Protein AF-A0A9Q3F410-F1 (afdb_monomer)

Solvent-accessible surface area (backbone atoms only — not comparable to full-atom values): 6790 Å² total; per-residue (Å²): 117,68,69,63,51,50,65,57,50,32,61,38,66,38,88,92,74,70,46,21,56,29,38,74,77,70,71,48,64,86,83,50,83,81,67,68,68,59,89,82,59,93,75,74,61,66,69,62,52,53,52,45,55,51,50,50,54,52,51,56,50,52,52,49,54,51,52,51,52,53,52,50,52,49,56,54,46,57,71,74,55,69,82,77,88,82,57,97,89,65,90,77,90,75,82,64,90,81,51,90,71,75,72,67,136

Secondary structure (DSSP, 8-state):
-HHHHHHHHTTSPPTTTSS-HHHHHHS--PPPGGGS--TT-S---HHHHHHHHHHHHHHHHHHHHHHHHHHHHHHHHHHH-PPP---TT---PPPGGG-TT----

pLDDT: mean 85.5, std 9.45, range [50.53, 96.38]

Mean predicted aligned error: 9.84 Å

Nearest PDB structures (foldseek):
  7q5b-assembly1_C  TM=3.472E-01  e=1.996E-01  Saccharomyces cerevisiae S288C

Radius of gyration: 23.87 Å; Cα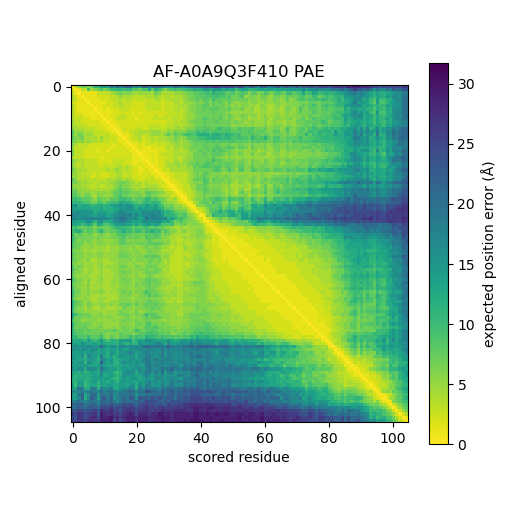 contacts (8 Å, |Δi|>4): 35; chains: 1; bounding box: 70×28×52 Å

Sequence (105 aa):
MIPAFQLAYNPSQHSTTGKSPSLVEKGWNPLFPVDHLKKSLLTIHPTAKDFHDMLKRVFDTAAKCIAEAKKYNKQRYDKTNIEPDFKEGDQVLVSTINFNNLKGP

Structure (mmCIF, N/CA/C/O backbone):
data_AF-A0A9Q3F410-F1
#
_entry.id   AF-A0A9Q3F410-F1
#
loop_
_atom_site.group_PDB
_atom_site.id
_atom_site.type_symbol
_atom_site.label_atom_id
_atom_site.label_alt_id
_atom_site.label_comp_id
_atom_site.label_asym_id
_atom_site.label_entity_id
_atom_site.label_seq_id
_atom_site.pdbx_PDB_ins_code
_atom_site.Cartn_x
_atom_site.Cartn_y
_atom_site.Cartn_z
_atom_site.occupancy
_atom_site.B_iso_or_equiv
_atom_site.auth_seq_id
_atom_site.auth_comp_id
_atom_site.auth_asym_id
_atom_site.auth_atom_id
_atom_site.pdbx_PDB_model_num
ATOM 1 N N . MET A 1 1 ? -2.894 17.507 -5.703 1.00 62.06 1 MET A N 1
ATOM 2 C CA . MET A 1 1 ? -2.919 16.181 -5.040 1.00 62.06 1 MET A CA 1
ATOM 3 C C . MET A 1 1 ? -3.929 15.210 -5.655 1.00 62.06 1 MET A C 1
ATOM 5 O O . MET A 1 1 ? -3.592 14.046 -5.791 1.00 62.06 1 MET A O 1
ATOM 9 N N . ILE A 1 2 ? -5.115 15.652 -6.090 1.00 88.69 2 ILE A N 1
ATOM 10 C CA . ILE A 1 2 ? -6.171 14.773 -6.644 1.00 88.69 2 ILE A CA 1
ATOM 11 C C . ILE A 1 2 ? -5.727 13.906 -7.852 1.00 88.69 2 ILE A C 1
ATOM 13 O O . ILE A 1 2 ? -6.003 12.706 -7.833 1.00 88.69 2 ILE A O 1
ATOM 17 N N . PRO A 1 3 ? -4.987 14.422 -8.859 1.00 89.00 3 PRO A N 1
ATOM 18 C CA . PRO A 1 3 ? -4.667 13.630 -10.055 1.00 89.00 3 PRO A CA 1
ATOM 19 C C . PRO A 1 3 ? -3.768 12.416 -9.785 1.00 89.00 3 PRO A C 1
ATOM 21 O O . PRO A 1 3 ? -3.962 11.352 -10.366 1.00 89.00 3 PRO A O 1
ATOM 24 N N . ALA A 1 4 ? -2.800 12.554 -8.873 1.00 86.19 4 ALA A N 1
ATOM 25 C CA . ALA A 1 4 ? -1.890 11.467 -8.516 1.00 86.19 4 ALA A CA 1
ATOM 26 C C . ALA A 1 4 ? -2.628 10.320 -7.808 1.00 86.19 4 ALA A C 1
ATOM 28 O O . ALA A 1 4 ? -2.381 9.151 -8.097 1.00 86.19 4 ALA A O 1
ATOM 29 N N . PHE A 1 5 ? -3.582 10.649 -6.930 1.00 87.81 5 PHE A N 1
ATOM 30 C CA . PHE A 1 5 ? -4.424 9.644 -6.282 1.00 87.81 5 PHE A CA 1
ATOM 31 C C . PHE A 1 5 ? -5.344 8.943 -7.271 1.00 87.81 5 PHE A C 1
ATOM 33 O O . PHE A 1 5 ? -5.466 7.725 -7.210 1.00 87.81 5 PHE A O 1
ATOM 40 N N . GLN A 1 6 ? -5.940 9.676 -8.212 1.00 89.19 6 GLN A N 1
ATOM 41 C CA . GLN A 1 6 ? -6.756 9.072 -9.264 1.00 89.19 6 GLN A CA 1
ATOM 42 C C . GLN A 1 6 ? -5.934 8.091 -10.115 1.00 89.19 6 GLN A C 1
ATOM 44 O O . GLN A 1 6 ? -6.382 6.975 -10.380 1.00 89.19 6 GLN A O 1
ATOM 49 N N . LEU A 1 7 ? -4.709 8.476 -10.492 1.00 89.06 7 LEU A N 1
ATOM 50 C CA . LEU A 1 7 ? -3.799 7.619 -11.252 1.00 89.06 7 LEU A CA 1
ATOM 51 C C . LEU A 1 7 ? -3.409 6.351 -10.480 1.00 89.06 7 LEU A C 1
ATOM 53 O O . LEU A 1 7 ? -3.306 5.293 -11.089 1.00 89.06 7 LEU A O 1
ATOM 57 N N . ALA A 1 8 ? -3.212 6.442 -9.163 1.00 87.94 8 ALA A N 1
ATOM 58 C CA . ALA A 1 8 ? -2.887 5.289 -8.323 1.00 87.94 8 ALA A CA 1
AT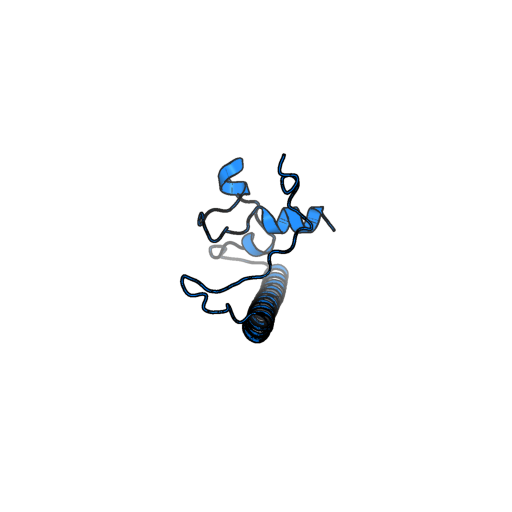OM 59 C C . ALA A 1 8 ? -4.106 4.395 -8.028 1.00 87.94 8 ALA A C 1
ATOM 61 O O . ALA A 1 8 ? -3.977 3.174 -7.975 1.00 87.94 8 ALA A O 1
ATOM 62 N N . TYR A 1 9 ? -5.288 4.990 -7.849 1.00 90.31 9 TYR A N 1
ATOM 63 C CA . TYR A 1 9 ? -6.512 4.278 -7.481 1.00 90.31 9 TYR A CA 1
ATOM 64 C C . TYR A 1 9 ? -7.085 3.462 -8.643 1.00 90.31 9 TYR A C 1
ATOM 66 O O . TYR A 1 9 ? -7.417 2.291 -8.470 1.00 90.31 9 TYR A O 1
ATOM 74 N N . ASN A 1 10 ? -7.146 4.044 -9.841 1.00 91.19 10 ASN A N 1
ATOM 75 C CA . ASN A 1 10 ? -7.757 3.414 -11.014 1.00 91.19 10 ASN A CA 1
ATOM 76 C C . ASN A 1 10 ? -7.210 2.012 -11.362 1.00 91.19 10 ASN A C 1
ATOM 78 O O . ASN A 1 10 ? -8.027 1.126 -11.607 1.00 91.19 10 ASN A O 1
ATOM 82 N N . PRO A 1 11 ? -5.884 1.771 -11.371 1.00 90.94 11 PRO A N 1
ATOM 83 C CA . PRO A 1 11 ? -5.318 0.449 -11.637 1.00 90.94 11 PRO A CA 1
ATOM 84 C C . PRO A 1 11 ? -5.229 -0.449 -10.397 1.00 90.94 11 PRO A C 1
ATOM 86 O O . PRO A 1 11 ? -4.887 -1.623 -10.528 1.00 90.94 11 PRO A O 1
ATOM 89 N N . SER A 1 12 ? -5.519 0.061 -9.196 1.00 90.31 12 SER A N 1
ATOM 90 C CA . SER A 1 12 ? -5.453 -0.738 -7.971 1.00 90.31 12 SER A CA 1
ATOM 91 C C . SER A 1 12 ? -6.608 -1.740 -7.901 1.00 90.31 12 SER A C 1
ATOM 93 O O . SER A 1 12 ? -7.742 -1.429 -8.263 1.00 90.31 12 SER A O 1
ATOM 95 N N . GLN A 1 13 ? -6.326 -2.965 -7.456 1.00 91.31 13 GLN A N 1
ATOM 96 C CA . GLN A 1 13 ? -7.359 -3.986 -7.295 1.00 91.31 13 GLN A CA 1
ATOM 97 C C . GLN A 1 13 ? -8.206 -3.695 -6.057 1.00 91.31 13 GLN A C 1
ATOM 99 O O . GLN A 1 13 ? -7.679 -3.509 -4.958 1.00 91.31 13 GLN A O 1
ATOM 104 N N . HIS A 1 14 ? -9.525 -3.698 -6.232 1.00 90.88 14 HIS A N 1
ATOM 105 C CA . HIS A 1 14 ? -10.453 -3.524 -5.125 1.00 90.88 14 HIS A CA 1
ATOM 106 C C . HIS A 1 14 ? -10.715 -4.864 -4.419 1.00 90.88 14 HIS A C 1
ATOM 108 O O . HIS A 1 14 ? -10.936 -5.884 -5.073 1.00 90.88 14 HIS A O 1
ATOM 114 N N . SER A 1 15 ? -10.726 -4.871 -3.082 1.00 88.69 15 SER A N 1
ATOM 115 C CA . SER A 1 15 ? -10.812 -6.097 -2.268 1.00 88.69 15 SER A CA 1
ATOM 116 C C . SER A 1 15 ? -12.094 -6.900 -2.494 1.00 88.69 15 SER A C 1
ATOM 118 O O . SER A 1 15 ? -12.048 -8.123 -2.519 1.00 88.69 15 SER A O 1
ATOM 120 N N . THR A 1 16 ? -13.232 -6.228 -2.680 1.00 88.75 16 THR A N 1
ATOM 121 C CA . THR A 1 16 ? -14.536 -6.890 -2.858 1.00 88.75 16 THR A CA 1
ATOM 122 C C . THR A 1 16 ? -14.717 -7.504 -4.245 1.00 88.75 16 THR A C 1
ATOM 124 O O . THR A 1 16 ? -15.324 -8.559 -4.378 1.00 88.75 16 THR A O 1
ATOM 127 N N . THR A 1 17 ? -14.231 -6.839 -5.294 1.00 89.00 17 THR A N 1
ATOM 128 C CA . THR A 1 17 ? -14.506 -7.227 -6.689 1.00 89.00 17 THR A CA 1
ATOM 129 C C . THR A 1 17 ? -13.345 -7.981 -7.330 1.00 89.00 17 THR A C 1
ATOM 131 O O . THR A 1 17 ? -13.523 -8.587 -8.385 1.00 89.00 17 THR A O 1
ATOM 134 N N . GLY A 1 18 ? -12.141 -7.899 -6.752 1.00 91.50 18 GLY A N 1
ATOM 135 C CA . GLY A 1 18 ? -10.907 -8.459 -7.309 1.00 91.50 18 GLY A CA 1
ATOM 136 C C . GLY A 1 18 ? -10.456 -7.810 -8.624 1.00 91.50 18 GLY A C 1
ATOM 137 O O . GLY A 1 18 ? -9.463 -8.234 -9.212 1.00 91.50 18 GLY A O 1
ATOM 138 N N . LYS A 1 19 ? -11.169 -6.784 -9.104 1.00 92.56 19 LYS A N 1
ATOM 139 C CA . LYS A 1 19 ? -10.895 -6.072 -10.357 1.00 92.56 19 LYS A CA 1
ATOM 140 C C . LYS A 1 19 ? -10.542 -4.618 -10.062 1.00 92.56 19 LYS A C 1
ATOM 142 O O . LYS A 1 19 ? -11.001 -4.049 -9.072 1.00 92.56 19 LYS A O 1
ATOM 147 N N . SER A 1 20 ? -9.717 -4.024 -10.917 1.00 93.81 20 SER A N 1
ATOM 148 C CA . SER A 1 20 ? -9.398 -2.600 -10.842 1.00 93.81 20 SER A CA 1
ATOM 149 C C . SER A 1 20 ? -10.497 -1.758 -11.501 1.00 93.81 20 SER A C 1
ATOM 151 O O . SER A 1 20 ? -11.058 -2.191 -12.514 1.00 93.81 20 SER A O 1
ATOM 153 N N . PRO A 1 21 ? -10.809 -0.559 -10.977 1.00 94.25 21 PRO A N 1
ATOM 154 C CA . PRO A 1 21 ? -11.789 0.339 -11.587 1.00 94.25 21 PRO A CA 1
ATOM 155 C C . PRO A 1 21 ? -11.552 0.590 -13.083 1.00 94.25 21 PRO A C 1
ATOM 157 O O . PRO A 1 21 ? -12.479 0.440 -13.875 1.00 94.25 21 PRO A O 1
ATOM 160 N N . SER A 1 22 ? -10.310 0.852 -13.516 1.00 92.62 22 SER A N 1
ATOM 161 C CA . SER A 1 22 ? -10.022 1.077 -14.943 1.00 92.62 22 SER A CA 1
ATOM 162 C C . SER A 1 22 ? -10.277 -0.148 -15.817 1.00 92.62 22 SER A C 1
ATOM 164 O O . SER A 1 22 ? -10.692 0.000 -16.964 1.00 92.62 22 SER A O 1
ATOM 166 N N . LEU A 1 23 ? -10.093 -1.355 -15.280 1.00 94.25 23 LEU A N 1
ATOM 167 C CA . LEU A 1 23 ? -10.401 -2.583 -16.006 1.00 94.25 23 LEU A CA 1
ATOM 168 C C . LEU A 1 23 ? -11.913 -2.761 -16.185 1.00 94.25 23 LEU A C 1
ATOM 170 O O . LEU A 1 23 ? -12.346 -3.210 -17.239 1.00 94.25 23 LEU A O 1
ATOM 174 N N . VAL A 1 24 ? -12.714 -2.407 -15.177 1.00 93.31 24 VAL A N 1
ATOM 175 C CA . VAL A 1 24 ? -14.181 -2.516 -15.241 1.00 93.31 24 VAL A CA 1
ATOM 176 C C . VAL A 1 24 ? -14.782 -1.436 -16.142 1.00 93.31 24 VAL A C 1
ATOM 178 O O . VAL A 1 24 ? -15.677 -1.734 -16.924 1.00 93.31 24 VAL A O 1
ATOM 181 N N . GLU A 1 25 ? -14.279 -0.204 -16.065 1.00 93.19 25 GLU A N 1
ATOM 182 C CA . GLU A 1 25 ? -14.802 0.924 -16.844 1.00 93.19 25 GLU A CA 1
ATOM 183 C C . GLU A 1 25 ? -14.325 0.924 -18.298 1.00 93.19 25 GLU A C 1
ATOM 185 O O . GLU A 1 25 ? -15.100 1.197 -19.210 1.00 93.19 25 GLU A O 1
ATOM 190 N N . LYS A 1 26 ? -13.030 0.670 -18.519 1.00 92.69 26 LYS A N 1
ATOM 191 C CA . LYS A 1 26 ? -12.375 0.865 -19.823 1.00 92.69 26 LYS A CA 1
ATOM 192 C C . LYS A 1 26 ? -11.926 -0.439 -20.470 1.00 92.69 26 LYS A C 1
ATOM 194 O O . LYS A 1 26 ? -11.547 -0.426 -21.636 1.00 92.69 26 LYS A O 1
ATOM 199 N N . GLY A 1 27 ? -11.918 -1.548 -19.732 1.00 94.00 27 GLY A N 1
ATOM 200 C CA . GLY A 1 27 ? -11.407 -2.831 -20.215 1.00 94.00 27 GLY A CA 1
ATOM 201 C C . GLY A 1 27 ? -9.880 -2.953 -20.210 1.00 94.00 27 GLY A C 1
ATOM 202 O O . GLY A 1 27 ? -9.362 -3.982 -20.637 1.00 94.00 27 GLY A O 1
ATOM 203 N N . TRP A 1 28 ? -9.137 -1.948 -19.729 1.00 91.19 28 TRP A N 1
ATOM 204 C CA . TRP A 1 28 ? -7.670 -1.977 -19.692 1.00 91.19 28 TRP A CA 1
ATOM 205 C C . TRP A 1 28 ? -7.092 -1.170 -18.521 1.00 91.19 28 TRP A C 1
ATOM 207 O O . TRP A 1 28 ? -7.716 -0.235 -18.018 1.00 91.19 28 TRP A O 1
ATOM 217 N N . ASN A 1 29 ? -5.875 -1.529 -18.099 1.00 90.69 29 ASN A N 1
ATOM 218 C CA . ASN A 1 29 ? -5.125 -0.814 -17.065 1.00 90.69 29 ASN A CA 1
ATOM 219 C C . ASN A 1 29 ? -3.947 -0.041 -17.676 1.00 90.69 29 ASN A C 1
ATOM 221 O O . ASN A 1 29 ? -3.262 -0.586 -18.546 1.00 90.69 29 ASN A O 1
ATOM 225 N N . PRO A 1 30 ? -3.674 1.195 -17.219 1.00 86.81 30 PRO A N 1
ATOM 226 C CA . PRO A 1 30 ? -2.495 1.938 -17.643 1.00 86.81 30 PRO A CA 1
ATOM 227 C C . PRO A 1 30 ? -1.203 1.232 -17.224 1.00 86.81 30 PRO A C 1
ATOM 229 O O . PRO A 1 30 ? -1.128 0.655 -16.142 1.00 86.81 30 PRO A O 1
ATOM 232 N N . LEU A 1 31 ? -0.190 1.304 -18.089 1.00 83.94 31 LEU A N 1
ATOM 233 C CA . LEU A 1 31 ? 1.143 0.766 -17.823 1.00 83.94 31 LEU A CA 1
ATOM 234 C C . LEU A 1 31 ? 1.972 1.780 -17.035 1.00 83.94 31 LEU A C 1
ATOM 236 O O . LEU A 1 31 ? 2.092 2.938 -17.443 1.00 83.94 31 LEU A O 1
ATOM 240 N N . PHE A 1 32 ? 2.597 1.341 -15.943 1.00 83.75 32 PHE A N 1
ATOM 241 C CA . PHE A 1 32 ? 3.535 2.166 -15.188 1.00 83.75 32 PHE A CA 1
ATOM 242 C C . PHE A 1 32 ? 4.979 1.965 -15.656 1.00 83.75 32 PHE A C 1
ATOM 244 O O . PHE A 1 32 ? 5.303 0.949 -16.271 1.00 83.75 32 PHE A O 1
ATOM 251 N N . PRO A 1 33 ? 5.902 2.896 -15.347 1.00 79.94 33 PRO A N 1
ATOM 252 C CA . PRO A 1 33 ? 7.328 2.736 -15.651 1.00 79.94 33 PRO A CA 1
ATOM 253 C C . PRO A 1 33 ? 7.922 1.403 -15.170 1.00 79.94 33 PRO A C 1
ATOM 255 O O . PRO A 1 33 ? 8.760 0.819 -15.850 1.00 79.94 33 PRO A O 1
ATOM 258 N N . VAL A 1 34 ? 7.442 0.881 -14.038 1.00 78.06 34 VAL A N 1
ATOM 259 C CA . VAL A 1 34 ? 7.860 -0.425 -13.502 1.00 78.06 34 VAL A CA 1
ATOM 260 C C . VAL A 1 34 ? 7.412 -1.612 -14.360 1.00 78.06 34 VAL A C 1
ATOM 262 O O . VAL A 1 34 ? 8.103 -2.628 -14.376 1.00 78.06 34 VAL A O 1
ATOM 265 N N . ASP A 1 35 ? 6.321 -1.467 -15.114 1.00 79.00 35 ASP A N 1
ATOM 266 C CA . ASP A 1 35 ? 5.740 -2.517 -15.961 1.00 79.00 35 ASP A CA 1
ATOM 267 C C . ASP A 1 35 ? 6.368 -2.561 -17.366 1.00 79.00 35 ASP A C 1
ATOM 269 O O . ASP A 1 35 ? 6.190 -3.531 -18.103 1.00 79.00 35 ASP A O 1
ATOM 273 N N . HIS A 1 36 ? 7.114 -1.520 -17.758 1.00 74.88 36 HIS A N 1
ATOM 274 C CA . HIS A 1 36 ? 7.677 -1.393 -19.108 1.00 74.88 36 HIS A CA 1
ATOM 275 C C . HIS A 1 36 ? 8.844 -2.353 -19.384 1.00 74.88 36 HIS A C 1
ATOM 277 O O . HIS A 1 36 ? 9.131 -2.654 -20.546 1.00 74.88 36 HIS A O 1
ATOM 283 N N . LEU A 1 37 ? 9.513 -2.867 -18.348 1.00 73.81 37 LEU A N 1
ATOM 284 C CA . LEU A 1 37 ? 10.586 -3.841 -18.528 1.00 73.81 37 LEU A CA 1
ATOM 285 C C . LEU A 1 37 ? 10.018 -5.254 -18.649 1.00 73.81 37 LEU A C 1
ATOM 287 O O . LEU A 1 37 ? 9.760 -5.950 -17.666 1.00 73.81 37 LEU A O 1
ATOM 291 N N . LYS A 1 38 ? 9.868 -5.706 -19.895 1.00 72.00 38 LYS A N 1
ATOM 292 C CA . LYS A 1 38 ? 9.549 -7.104 -20.187 1.00 72.00 38 LYS A CA 1
ATOM 293 C C . LYS A 1 38 ? 10.730 -7.992 -19.792 1.00 72.00 38 LYS A C 1
ATOM 295 O O . LYS A 1 38 ? 11.837 -7.824 -20.297 1.00 72.00 38 LYS A O 1
ATOM 300 N N . LYS A 1 39 ? 10.462 -9.009 -18.964 1.00 66.88 39 LYS A N 1
ATOM 301 C CA . LYS A 1 39 ? 11.440 -10.042 -18.559 1.00 66.88 39 LYS A CA 1
ATOM 302 C C . LYS A 1 39 ? 12.061 -10.806 -19.741 1.00 66.88 39 LYS A C 1
ATOM 304 O O . LYS A 1 39 ? 13.077 -11.461 -19.566 1.00 66.88 39 LYS A O 1
ATOM 309 N N . SER A 1 40 ? 11.444 -10.738 -20.921 1.00 68.12 40 SER A N 1
ATOM 310 C CA . SER A 1 40 ? 11.855 -11.442 -22.139 1.00 68.12 40 SER A CA 1
ATOM 311 C C . SER A 1 40 ? 12.894 -10.700 -22.989 1.00 68.12 40 SER A C 1
ATOM 313 O O . SER A 1 40 ? 13.236 -11.180 -24.066 1.00 68.12 40 SER A O 1
ATOM 315 N N . LEU A 1 41 ? 13.346 -9.509 -22.584 1.00 71.88 41 LEU A N 1
ATOM 316 C CA . LEU A 1 41 ? 14.332 -8.753 -23.357 1.00 71.88 41 LEU A CA 1
ATOM 317 C C . LEU A 1 41 ? 15.737 -9.322 -23.124 1.00 71.88 41 LEU A C 1
ATOM 319 O O . LEU A 1 41 ? 16.238 -9.309 -22.003 1.00 71.88 41 LEU A O 1
ATOM 323 N N . LEU A 1 42 ? 16.368 -9.793 -24.203 1.00 67.19 42 LEU A N 1
ATOM 324 C CA . LEU A 1 42 ? 17.728 -10.352 -24.198 1.00 67.19 42 LEU A CA 1
ATOM 325 C C . LEU A 1 42 ? 18.800 -9.301 -23.868 1.00 67.19 42 LEU A C 1
ATOM 327 O O . LEU A 1 42 ? 19.845 -9.639 -23.319 1.00 67.19 42 LEU A O 1
ATOM 331 N N . THR A 1 43 ? 18.524 -8.027 -24.155 1.00 76.06 43 THR A N 1
ATOM 332 C CA . THR A 1 43 ? 19.467 -6.926 -23.942 1.00 76.06 43 THR A CA 1
ATOM 333 C C . THR A 1 43 ? 18.725 -5.735 -23.350 1.00 76.06 43 THR A C 1
ATOM 335 O O . THR A 1 43 ? 17.857 -5.146 -23.992 1.00 76.06 43 THR A O 1
ATOM 338 N N . ILE A 1 44 ? 19.054 -5.385 -22.107 1.00 79.88 44 ILE A N 1
ATOM 339 C CA . ILE A 1 44 ? 18.514 -4.218 -21.401 1.00 79.88 44 ILE A CA 1
ATOM 340 C C . ILE A 1 44 ? 19.678 -3.262 -21.157 1.00 79.88 44 ILE A C 1
ATOM 342 O O . ILE A 1 44 ? 20.743 -3.684 -20.708 1.00 79.88 44 ILE A O 1
ATOM 346 N N . HIS A 1 45 ? 19.480 -1.976 -21.443 1.00 87.44 45 HIS A N 1
ATOM 347 C CA . HIS A 1 45 ? 20.484 -0.957 -21.148 1.00 87.44 45 HIS A CA 1
ATOM 348 C C . HIS A 1 45 ? 20.753 -0.900 -19.629 1.00 87.44 45 HIS A C 1
ATOM 350 O O . HIS A 1 45 ? 19.786 -0.846 -18.863 1.00 87.44 45 HIS A O 1
ATOM 356 N N . PRO A 1 46 ? 22.019 -0.868 -19.167 1.00 87.06 46 PRO A N 1
ATOM 357 C CA . PRO A 1 46 ? 22.356 -0.959 -17.742 1.00 87.06 46 PRO A CA 1
ATOM 358 C C . PRO A 1 46 ? 21.637 0.097 -16.892 1.00 87.06 46 PRO A C 1
ATOM 360 O O . PRO A 1 46 ? 20.997 -0.242 -15.905 1.00 87.06 46 PRO A O 1
ATOM 363 N N . THR A 1 47 ? 21.586 1.350 -17.351 1.00 88.19 47 THR A N 1
ATOM 364 C CA . THR A 1 47 ? 20.875 2.433 -16.643 1.00 88.19 47 THR A CA 1
ATOM 365 C C . THR A 1 47 ? 19.381 2.164 -16.458 1.00 88.19 47 THR A C 1
ATOM 367 O O . THR A 1 47 ? 18.814 2.504 -15.423 1.00 88.19 47 THR A O 1
ATOM 370 N N . ALA A 1 48 ? 18.724 1.548 -17.447 1.00 85.44 48 ALA A N 1
ATOM 371 C CA . ALA A 1 48 ? 17.302 1.227 -17.343 1.00 85.44 48 ALA A CA 1
ATOM 372 C C . ALA A 1 48 ? 17.063 0.122 -16.304 1.00 85.44 48 ALA A C 1
ATOM 374 O O . ALA A 1 48 ? 16.075 0.166 -15.570 1.00 85.44 48 ALA A O 1
ATOM 375 N N . LYS A 1 49 ? 17.994 -0.837 -16.211 1.00 85.69 49 LYS A N 1
ATOM 376 C CA . LYS A 1 49 ? 17.978 -1.892 -15.195 1.00 85.69 49 LYS A CA 1
ATOM 377 C C . LYS A 1 49 ? 18.186 -1.318 -13.791 1.00 85.69 49 LYS A C 1
ATOM 379 O O . LYS A 1 49 ? 17.371 -1.583 -12.913 1.00 85.69 49 LYS A O 1
ATOM 384 N N . ASP A 1 50 ? 19.205 -0.482 -13.605 1.00 89.00 50 ASP A N 1
ATOM 385 C CA . ASP A 1 50 ? 19.514 0.126 -12.305 1.00 89.00 50 ASP A CA 1
ATOM 386 C C . ASP A 1 50 ? 18.352 0.988 -11.793 1.00 89.00 50 ASP A C 1
ATOM 388 O O . ASP A 1 50 ? 17.969 0.913 -10.623 1.00 89.00 50 ASP A O 1
ATOM 392 N N . PHE A 1 51 ? 17.736 1.7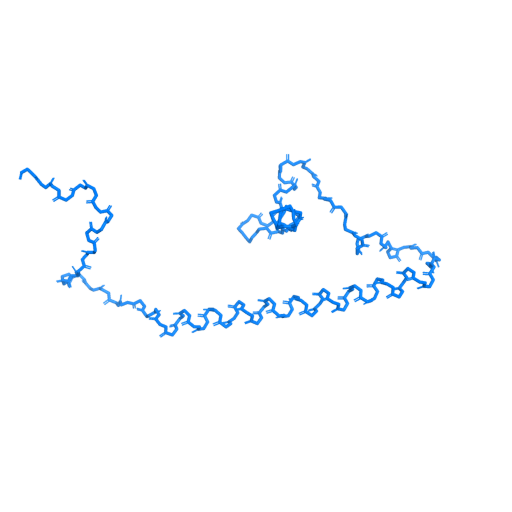71 -12.685 1.00 88.50 51 PHE A N 1
ATOM 393 C CA . PHE A 1 51 ? 16.579 2.596 -12.347 1.00 88.50 51 PHE A CA 1
ATOM 394 C C . PHE A 1 51 ? 15.357 1.756 -11.954 1.00 88.50 51 PHE A C 1
ATOM 396 O O . PHE A 1 51 ? 14.650 2.089 -11.001 1.00 88.50 51 PHE A O 1
ATOM 403 N N . HIS A 1 52 ? 15.116 0.641 -12.643 1.00 87.38 52 HIS A N 1
ATOM 404 C CA . HIS A 1 52 ? 14.049 -0.282 -12.271 1.00 87.38 52 HIS A CA 1
ATOM 405 C C . HIS A 1 52 ? 14.281 -0.919 -10.904 1.00 87.38 52 HIS A C 1
ATOM 407 O O . HIS A 1 52 ? 13.363 -0.950 -10.085 1.00 87.38 52 HIS A O 1
ATOM 413 N N . ASP A 1 53 ? 15.500 -1.385 -10.635 1.00 88.88 53 ASP A N 1
ATOM 414 C CA . ASP A 1 53 ? 15.849 -1.985 -9.349 1.00 88.88 53 ASP A CA 1
ATOM 415 C C . ASP A 1 53 ? 15.707 -0.968 -8.208 1.00 88.88 53 ASP A C 1
ATOM 417 O O . ASP A 1 53 ? 15.195 -1.301 -7.134 1.00 88.88 53 ASP A O 1
ATOM 421 N N . MET A 1 54 ? 16.086 0.291 -8.450 1.00 91.56 54 MET A N 1
ATOM 422 C CA . MET A 1 54 ? 15.849 1.395 -7.521 1.00 91.56 54 MET A CA 1
ATOM 423 C C . MET A 1 54 ? 14.352 1.589 -7.252 1.00 91.56 54 MET A C 1
ATOM 425 O O . MET A 1 54 ? 13.936 1.568 -6.092 1.00 91.56 54 MET A O 1
ATOM 429 N N . LEU A 1 55 ? 13.536 1.741 -8.301 1.00 90.00 55 LEU A N 1
ATOM 430 C CA . LEU A 1 55 ? 12.090 1.928 -8.163 1.00 90.00 55 LEU A CA 1
ATOM 431 C C . LEU A 1 55 ? 11.445 0.767 -7.410 1.00 90.00 55 LEU A C 1
ATOM 433 O O . LEU A 1 55 ? 10.656 0.992 -6.495 1.00 90.00 55 LEU A O 1
ATOM 437 N N . LYS A 1 56 ? 11.818 -0.468 -7.743 1.00 89.75 56 LYS A N 1
ATOM 438 C CA . LYS A 1 56 ? 11.294 -1.671 -7.097 1.00 89.75 56 LYS A CA 1
ATOM 439 C C . LYS A 1 56 ? 11.537 -1.658 -5.587 1.00 89.75 56 LYS A C 1
ATOM 441 O O . LYS A 1 56 ? 10.598 -1.859 -4.824 1.00 89.75 56 LYS A O 1
ATOM 446 N N . ARG A 1 57 ? 12.756 -1.329 -5.145 1.00 92.50 57 ARG A N 1
ATOM 447 C CA . ARG A 1 57 ? 13.085 -1.217 -3.709 1.00 92.50 57 ARG A CA 1
ATOM 448 C C . ARG A 1 57 ? 12.253 -0.146 -3.003 1.00 92.50 57 ARG A C 1
ATOM 450 O O . ARG A 1 57 ? 11.807 -0.356 -1.873 1.00 92.50 57 ARG A O 1
ATOM 457 N N . VAL A 1 58 ? 12.040 0.996 -3.658 1.00 91.81 58 VAL A N 1
ATOM 458 C CA . VAL A 1 58 ? 11.211 2.085 -3.119 1.00 91.81 58 VAL A CA 1
ATOM 459 C C . VAL A 1 58 ? 9.758 1.632 -2.973 1.00 91.81 58 VAL A C 1
ATOM 461 O O . VAL A 1 58 ? 9.174 1.821 -1.907 1.00 91.81 58 VAL A O 1
ATOM 464 N N . PHE A 1 59 ? 9.191 0.976 -3.989 1.00 88.94 59 PHE A N 1
ATOM 465 C CA . PHE A 1 59 ? 7.827 0.443 -3.931 1.00 88.94 59 PHE A CA 1
ATOM 466 C C . PHE A 1 59 ? 7.662 -0.637 -2.859 1.00 88.94 59 PHE A C 1
ATOM 468 O O . PHE A 1 59 ? 6.693 -0.583 -2.102 1.00 88.94 59 PHE A O 1
ATOM 475 N N . ASP A 1 60 ? 8.619 -1.557 -2.727 1.00 91.56 60 ASP A N 1
ATOM 476 C CA . ASP A 1 60 ? 8.599 -2.592 -1.685 1.00 91.56 60 ASP A CA 1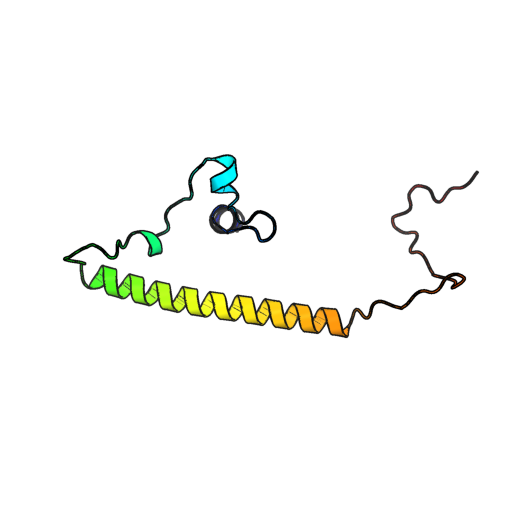
ATOM 477 C C . ASP A 1 60 ? 8.611 -1.971 -0.279 1.00 91.56 60 ASP A C 1
ATOM 479 O O . ASP A 1 60 ? 7.902 -2.419 0.624 1.00 91.56 60 ASP A O 1
ATOM 483 N N . THR A 1 61 ? 9.390 -0.904 -0.092 1.00 94.50 61 THR A N 1
ATOM 484 C CA . THR A 1 61 ? 9.458 -0.171 1.180 1.00 94.50 61 THR A CA 1
ATOM 485 C C . THR A 1 61 ? 8.151 0.566 1.456 1.00 94.50 61 THR A C 1
ATOM 487 O O . THR A 1 61 ? 7.591 0.442 2.544 1.00 94.50 61 THR A O 1
ATOM 490 N N . ALA A 1 62 ? 7.609 1.267 0.458 1.00 90.50 62 ALA A N 1
ATOM 491 C CA . ALA A 1 62 ? 6.330 1.958 0.574 1.00 90.50 62 ALA A CA 1
ATOM 492 C C . ALA A 1 62 ? 5.186 0.986 0.914 1.00 90.50 62 ALA A C 1
ATOM 494 O O . ALA A 1 62 ? 4.365 1.276 1.785 1.00 90.50 62 ALA A O 1
ATOM 495 N N . ALA A 1 63 ? 5.159 -0.197 0.291 1.00 90.69 63 ALA A N 1
ATOM 496 C CA . ALA A 1 63 ? 4.176 -1.236 0.581 1.00 90.69 63 ALA A CA 1
ATOM 497 C C . ALA A 1 63 ? 4.254 -1.718 2.040 1.00 90.69 63 ALA A C 1
ATOM 499 O O . ALA A 1 63 ? 3.215 -1.868 2.689 1.00 90.69 63 ALA A O 1
ATOM 500 N N . LYS A 1 64 ? 5.468 -1.895 2.582 1.00 95.88 64 LYS A N 1
ATOM 501 C CA . LYS A 1 64 ? 5.675 -2.232 4.000 1.00 95.88 64 LYS A CA 1
ATOM 502 C C . LYS A 1 64 ? 5.160 -1.131 4.924 1.00 95.88 64 LYS A C 1
ATOM 504 O O . LYS A 1 64 ? 4.368 -1.430 5.814 1.00 95.88 64 LYS A O 1
ATOM 509 N N . CYS A 1 65 ? 5.510 0.130 4.666 1.00 95.06 65 CYS A N 1
ATOM 510 C CA . CYS A 1 65 ? 5.028 1.260 5.465 1.00 95.06 65 CYS A CA 1
ATOM 511 C C . CYS A 1 65 ? 3.493 1.352 5.467 1.00 95.06 65 CYS A C 1
ATOM 513 O O . CYS A 1 65 ? 2.883 1.588 6.509 1.00 95.06 65 CYS A O 1
ATOM 515 N N . ILE A 1 66 ? 2.846 1.114 4.319 1.00 91.38 66 ILE A N 1
ATOM 516 C CA . ILE A 1 66 ? 1.380 1.087 4.221 1.00 91.38 66 ILE A CA 1
ATOM 517 C C . ILE A 1 66 ? 0.797 -0.069 5.043 1.00 91.38 66 ILE A C 1
ATOM 519 O O . ILE A 1 66 ? -0.209 0.115 5.731 1.00 91.38 66 ILE A O 1
ATOM 523 N N . ALA A 1 67 ? 1.399 -1.259 4.988 1.00 94.88 67 ALA A N 1
ATOM 524 C CA . ALA A 1 67 ? 0.944 -2.415 5.758 1.00 9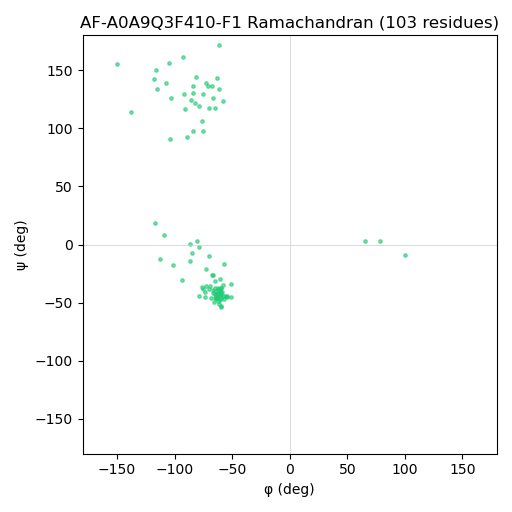4.88 67 ALA A CA 1
ATOM 525 C C . ALA A 1 67 ? 1.075 -2.184 7.274 1.00 94.88 67 ALA A C 1
ATOM 527 O O . ALA A 1 67 ? 0.143 -2.478 8.028 1.00 94.88 67 ALA A O 1
ATOM 528 N N . GLU A 1 68 ? 2.189 -1.604 7.716 1.00 96.38 68 GLU A N 1
ATOM 529 C CA . GLU A 1 68 ? 2.420 -1.226 9.111 1.00 96.38 68 GLU A CA 1
ATOM 530 C C . GLU A 1 68 ? 1.422 -0.166 9.582 1.00 96.38 68 GLU A C 1
ATOM 532 O O . GLU A 1 68 ? 0.795 -0.344 10.627 1.00 96.38 68 GLU A O 1
ATOM 537 N N . ALA A 1 69 ? 1.186 0.879 8.783 1.00 94.94 69 ALA A N 1
ATOM 538 C CA . ALA A 1 69 ? 0.200 1.913 9.089 1.00 94.94 69 ALA A CA 1
ATOM 539 C C . ALA A 1 69 ? -1.223 1.339 9.193 1.00 94.94 69 ALA A C 1
ATOM 541 O O . ALA A 1 69 ? -1.955 1.655 10.133 1.00 94.94 69 ALA A O 1
ATOM 542 N N . LYS A 1 70 ? -1.612 0.440 8.277 1.00 94.06 70 LYS A N 1
ATOM 543 C CA . LYS A 1 70 ? -2.900 -0.274 8.345 1.00 94.06 70 LYS A CA 1
ATOM 544 C C . LYS A 1 70 ? -3.022 -1.089 9.632 1.00 94.06 70 LYS A C 1
ATOM 546 O O . LYS A 1 70 ? -4.053 -1.019 10.300 1.00 94.06 70 LYS A O 1
ATOM 551 N N . LYS A 1 71 ? -1.975 -1.835 10.001 1.00 95.50 71 LYS A N 1
ATOM 552 C CA . LYS A 1 71 ? -1.947 -2.640 11.230 1.00 95.50 71 LYS A CA 1
ATOM 553 C C . LYS A 1 71 ? -2.047 -1.762 12.477 1.00 95.50 71 LYS A C 1
ATOM 555 O O . LYS A 1 71 ? -2.837 -2.073 13.364 1.00 95.50 71 LYS A O 1
ATOM 560 N N . TYR A 1 72 ? -1.289 -0.671 12.529 1.00 94.56 72 TYR A N 1
ATOM 561 C CA . TYR A 1 72 ? -1.322 0.285 13.632 1.00 94.56 72 TYR A CA 1
ATOM 562 C C . TYR A 1 72 ? -2.713 0.906 13.799 1.00 94.56 72 TYR A C 1
ATOM 564 O O . TYR A 1 72 ? -3.258 0.899 14.902 1.00 94.56 72 TYR A O 1
ATOM 572 N N . ASN A 1 73 ? -3.321 1.372 12.704 1.00 93.06 73 ASN A N 1
ATOM 573 C CA . ASN A 1 73 ? -4.657 1.968 12.732 1.00 93.06 73 ASN A CA 1
ATOM 574 C C . ASN A 1 73 ? -5.718 0.970 13.198 1.00 93.06 73 ASN A C 1
ATOM 576 O O . ASN A 1 73 ? -6.548 1.325 14.032 1.00 93.06 73 ASN A O 1
ATOM 580 N N . LYS A 1 74 ? -5.650 -0.282 12.725 1.00 93.38 74 LYS A N 1
ATOM 581 C CA . LYS A 1 74 ? -6.530 -1.354 13.200 1.00 93.38 74 LYS A CA 1
ATOM 582 C C . LYS A 1 74 ? -6.366 -1.580 14.704 1.00 93.38 74 LYS A C 1
ATOM 584 O O . LYS A 1 74 ? -7.334 -1.489 15.439 1.00 93.38 74 LYS A O 1
ATOM 589 N N . GLN A 1 75 ? -5.137 -1.787 15.180 1.00 94.12 75 GLN A N 1
ATOM 590 C CA . GLN A 1 75 ? -4.879 -2.009 16.607 1.00 94.12 75 GLN A CA 1
ATOM 591 C C . GLN A 1 75 ? -5.323 -0.835 17.480 1.00 94.12 75 GLN A C 1
ATOM 593 O O . GLN A 1 75 ? -5.792 -1.040 18.595 1.00 94.12 75 GLN A O 1
ATOM 598 N N . ARG A 1 76 ? -5.145 0.400 17.006 1.00 93.19 76 ARG A N 1
ATOM 599 C CA . ARG A 1 76 ? -5.617 1.593 17.708 1.00 93.19 76 ARG A CA 1
ATOM 600 C C . ARG A 1 76 ? -7.142 1.610 17.795 1.00 93.19 76 ARG A C 1
ATOM 602 O O . ARG A 1 76 ? -7.653 1.871 18.876 1.00 93.19 76 ARG A O 1
A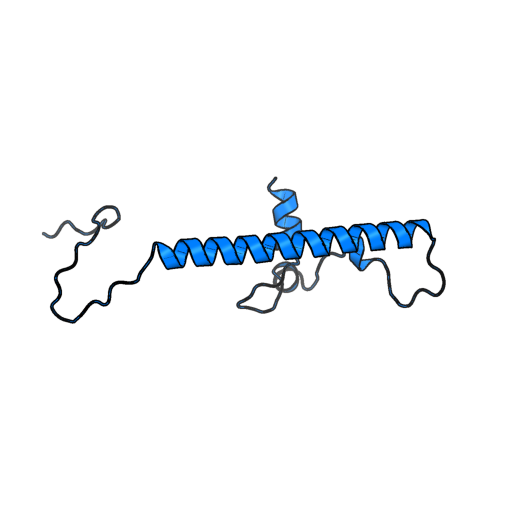TOM 609 N N . TYR A 1 77 ? -7.829 1.327 16.688 1.00 91.25 77 TYR A N 1
ATOM 610 C CA . TYR A 1 77 ? -9.288 1.264 16.638 1.00 91.25 77 TYR A CA 1
ATOM 611 C C . TYR A 1 77 ? -9.831 0.168 17.559 1.00 91.25 77 TYR A C 1
ATOM 613 O O . TYR A 1 77 ? -10.639 0.478 18.425 1.00 91.25 77 TYR A O 1
ATOM 621 N N . ASP A 1 78 ? -9.315 -1.059 17.451 1.00 91.25 78 ASP A N 1
ATOM 622 C CA . ASP A 1 78 ? -9.749 -2.217 18.248 1.00 91.25 78 ASP A CA 1
ATOM 623 C C . ASP A 1 78 ? -9.542 -1.993 19.762 1.00 91.25 78 ASP A C 1
ATOM 625 O O . ASP A 1 78 ? -10.284 -2.520 20.583 1.00 91.25 78 ASP A O 1
ATOM 629 N N . LYS A 1 79 ? -8.541 -1.190 20.160 1.00 89.12 79 LYS A N 1
ATOM 630 C CA . LYS A 1 79 ? -8.313 -0.824 21.571 1.00 89.12 79 LYS A CA 1
ATOM 631 C C . LYS A 1 79 ? -9.348 0.155 22.118 1.00 89.12 79 LYS A C 1
ATOM 633 O O . LYS A 1 79 ? -9.641 0.111 23.307 1.00 89.12 79 LYS A O 1
ATOM 638 N N . THR A 1 80 ? -9.817 1.090 21.294 1.00 86.94 80 THR A N 1
ATOM 639 C CA . THR A 1 80 ? -10.750 2.144 21.726 1.00 86.94 80 THR A CA 1
ATOM 640 C C . THR A 1 80 ? -12.207 1.773 21.489 1.00 86.94 80 THR A C 1
ATOM 642 O O . THR A 1 80 ? -13.068 2.219 22.237 1.00 86.94 80 THR A O 1
ATOM 645 N N . ASN A 1 81 ? -12.480 0.973 20.458 1.00 82.69 81 ASN A N 1
ATOM 646 C CA . ASN A 1 81 ? -13.807 0.490 20.108 1.00 82.69 81 ASN A CA 1
ATOM 647 C C . ASN A 1 81 ? -13.936 -0.968 20.523 1.00 82.69 81 ASN A C 1
ATOM 649 O O . ASN A 1 81 ? -13.625 -1.883 19.766 1.00 82.69 81 ASN A O 1
ATOM 653 N N . ILE A 1 82 ? -14.412 -1.149 21.748 1.00 80.62 82 ILE A N 1
ATOM 654 C CA . ILE A 1 82 ? -14.955 -2.416 22.212 1.00 80.62 82 ILE A CA 1
ATOM 655 C C . ILE A 1 82 ? -16.444 -2.347 21.896 1.00 80.62 82 ILE A C 1
ATOM 657 O O . ILE A 1 82 ? -17.128 -1.459 22.404 1.00 80.62 82 ILE A O 1
ATOM 661 N N . GLU A 1 83 ? -16.929 -3.231 21.026 1.00 80.44 83 GLU A N 1
ATOM 662 C CA . GLU A 1 83 ? -18.366 -3.345 20.780 1.00 80.44 83 GLU A CA 1
ATOM 663 C C . GLU A 1 83 ? -19.035 -3.829 22.076 1.00 80.44 83 GLU A C 1
ATOM 665 O O . GLU A 1 83 ? -18.685 -4.903 22.574 1.00 80.44 83 GLU A O 1
ATOM 670 N N . PRO A 1 84 ? -19.929 -3.030 22.683 1.00 80.62 84 PRO A N 1
ATOM 671 C CA . PRO A 1 84 ? -20.658 -3.469 23.861 1.00 80.62 84 PRO A CA 1
ATOM 672 C C . PRO A 1 84 ? -21.615 -4.604 23.480 1.00 80.62 84 PRO A C 1
ATOM 674 O O . PRO A 1 84 ? -22.306 -4.533 22.465 1.00 80.62 84 PRO A O 1
ATOM 677 N N . ASP A 1 85 ? -21.657 -5.645 24.308 1.00 85.38 85 ASP A N 1
ATOM 678 C CA . ASP A 1 85 ? -22.633 -6.726 24.176 1.00 85.38 85 ASP A CA 1
ATOM 679 C C . ASP A 1 85 ? -23.985 -6.224 24.696 1.00 85.38 85 ASP A C 1
ATOM 681 O O . ASP A 1 85 ? -24.151 -6.019 25.900 1.00 85.38 85 ASP A O 1
ATOM 685 N N . PHE A 1 86 ? -24.923 -5.956 23.787 1.00 86.00 86 PHE A N 1
ATOM 686 C CA . PHE A 1 86 ? -26.275 -5.522 24.133 1.00 86.00 86 PHE A CA 1
ATOM 687 C C . PHE A 1 86 ? -27.198 -6.732 24.241 1.00 86.00 86 PHE A C 1
ATOM 689 O O . PHE A 1 86 ? -27.283 -7.535 23.309 1.00 86.00 86 PHE A O 1
ATOM 696 N N . LYS A 1 87 ? -27.941 -6.834 25.344 1.00 89.88 87 LYS A N 1
ATOM 697 C CA . LYS A 1 87 ? -28.949 -7.879 25.535 1.00 89.88 87 LYS A CA 1
ATOM 698 C C . LYS A 1 87 ? -30.354 -7.321 25.365 1.00 89.88 87 LYS A C 1
ATOM 700 O O . LYS A 1 87 ? -30.609 -6.127 25.527 1.00 89.88 87 LYS A O 1
ATOM 705 N N . GLU A 1 88 ? -31.284 -8.207 25.026 1.00 88.69 88 GLU A N 1
ATOM 706 C CA . GLU A 1 88 ? -32.699 -7.853 24.946 1.00 88.69 88 GLU A CA 1
ATOM 707 C C . GLU A 1 88 ? -33.180 -7.315 26.303 1.00 88.69 88 GLU A C 1
ATOM 709 O O . GLU A 1 88 ? -33.053 -7.983 27.329 1.00 88.69 88 GLU A O 1
ATOM 714 N N . GLY A 1 89 ? -33.720 -6.093 26.303 1.00 89.56 89 GLY A N 1
ATOM 715 C CA . GLY A 1 89 ? -34.172 -5.394 27.510 1.00 89.56 89 GLY A CA 1
ATOM 716 C C . GLY A 1 89 ? -33.204 -4.338 28.058 1.00 89.56 89 GLY A C 1
ATOM 717 O O . GLY A 1 89 ? -33.611 -3.564 28.925 1.00 89.56 89 GLY A O 1
ATOM 718 N N . ASP A 1 90 ? -31.975 -4.242 27.539 1.00 88.38 90 ASP A N 1
ATOM 719 C CA . ASP A 1 90 ? -31.022 -3.212 27.962 1.00 88.38 90 ASP A CA 1
ATOM 720 C C . ASP A 1 90 ? -31.434 -1.816 27.471 1.00 88.38 90 ASP A C 1
ATOM 722 O O . ASP A 1 90 ? -31.812 -1.606 26.315 1.00 88.38 90 ASP A O 1
ATOM 726 N N . GLN A 1 91 ? -31.329 -0.824 28.357 1.00 86.88 91 GLN A N 1
ATOM 727 C CA . GLN A 1 91 ? -31.557 0.574 28.002 1.00 86.88 91 GLN A CA 1
ATOM 728 C C . GLN A 1 91 ? -30.300 1.162 27.362 1.00 86.88 91 GLN A C 1
ATOM 730 O O . GLN A 1 91 ? -29.238 1.213 27.982 1.00 86.88 91 GLN A O 1
ATOM 735 N N . VAL A 1 92 ? -30.433 1.654 26.130 1.00 85.00 92 VAL A N 1
ATOM 736 C CA . VAL A 1 92 ? -29.333 2.259 25.371 1.00 85.00 92 VAL A CA 1
ATOM 737 C C . VAL A 1 92 ? -29.615 3.721 25.060 1.00 85.00 92 VAL A C 1
ATOM 739 O O . VAL A 1 92 ? -30.745 4.116 24.771 1.00 85.00 92 VAL A O 1
ATOM 742 N N . LEU A 1 93 ? -28.565 4.540 25.109 1.00 83.88 93 LEU A N 1
ATOM 743 C CA . LEU A 1 93 ? -28.645 5.943 24.724 1.00 83.88 93 LEU A CA 1
ATOM 744 C C . LEU A 1 93 ? -28.429 6.075 23.219 1.00 83.88 93 LEU A C 1
ATOM 746 O O . LEU A 1 93 ? -27.407 5.652 22.681 1.00 83.88 93 LEU A O 1
ATOM 750 N N . VAL A 1 94 ? -29.389 6.700 22.547 1.00 82.19 94 VAL A N 1
ATOM 751 C CA . VAL A 1 94 ? -29.329 6.964 21.111 1.00 82.19 94 VAL A CA 1
ATOM 752 C C . VAL A 1 94 ? -28.986 8.434 20.894 1.00 82.19 94 VAL A C 1
ATOM 754 O O . VAL A 1 94 ? -29.657 9.326 21.411 1.00 82.19 94 VAL A O 1
ATOM 757 N N . SER A 1 95 ? -27.937 8.701 20.116 1.00 81.75 95 SER A N 1
ATOM 758 C CA . SER A 1 95 ? -27.572 10.071 19.749 1.00 81.75 95 SER A CA 1
ATOM 759 C C . SER A 1 95 ? -28.604 10.657 18.789 1.00 81.75 95 SER A C 1
ATOM 761 O O . SER A 1 95 ? -28.751 10.172 17.671 1.00 81.75 95 SER A O 1
ATOM 763 N N . THR A 1 96 ? -29.296 11.721 19.195 1.00 82.19 96 THR A N 1
ATOM 764 C CA . THR A 1 96 ? -30.391 12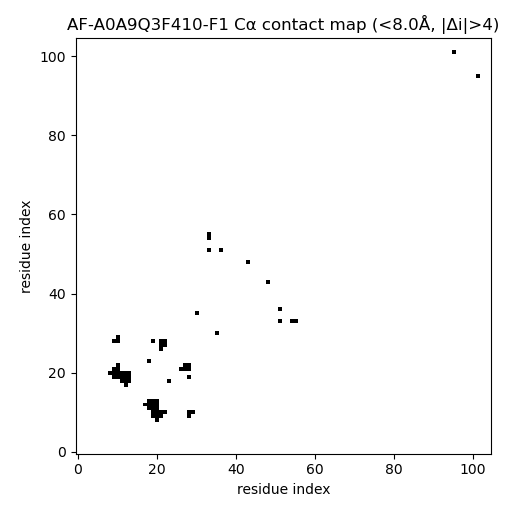.342 18.428 1.00 82.19 96 THR A CA 1
ATOM 765 C C . THR A 1 96 ? -29.924 13.253 17.286 1.00 82.19 96 THR A C 1
ATOM 767 O O . THR A 1 96 ? -30.752 13.745 16.525 1.00 82.19 96 THR A O 1
ATOM 770 N N . ILE A 1 97 ? -28.609 13.446 17.116 1.00 79.75 97 ILE A N 1
ATOM 771 C CA . ILE A 1 97 ? -28.015 14.441 16.201 1.00 79.75 97 ILE A CA 1
ATOM 772 C C . ILE A 1 97 ? -28.449 14.246 14.736 1.00 79.75 97 ILE A C 1
ATOM 774 O O . ILE A 1 97 ? -28.641 15.227 14.027 1.00 79.75 97 ILE A O 1
ATOM 778 N N . ASN A 1 98 ? -28.638 12.999 14.291 1.00 74.56 98 ASN A N 1
ATOM 779 C CA . ASN A 1 98 ? -29.001 12.675 12.902 1.00 74.56 98 ASN A CA 1
ATOM 780 C C . ASN A 1 98 ? -30.444 12.163 12.746 1.00 74.56 98 ASN A C 1
ATOM 782 O O . ASN A 1 98 ? -30.828 11.698 11.671 1.00 74.56 98 ASN A O 1
ATOM 786 N N . PHE A 1 99 ? -31.252 12.214 13.805 1.00 74.62 99 PHE A N 1
ATOM 787 C CA . PHE A 1 99 ? -32.640 11.774 13.743 1.00 74.62 99 PHE A CA 1
ATOM 788 C C . PHE A 1 99 ? -33.544 12.937 13.335 1.00 74.62 99 PHE A C 1
ATOM 790 O O . PHE A 1 99 ? -34.074 13.664 14.170 1.00 74.62 99 PHE A O 1
ATOM 797 N N . ASN A 1 100 ? -33.783 13.060 12.030 1.00 69.88 100 ASN A N 1
ATOM 798 C CA . ASN A 1 100 ? -34.697 14.069 11.480 1.00 69.88 100 ASN A CA 1
ATOM 799 C C . ASN A 1 100 ? -36.183 13.798 11.800 1.00 69.88 100 ASN A C 1
ATOM 801 O O . ASN A 1 100 ? -37.018 14.671 11.590 1.00 69.88 100 ASN A O 1
ATOM 805 N N . ASN A 1 101 ? -36.505 12.614 12.337 1.00 67.81 101 ASN A N 1
ATOM 806 C CA . ASN A 1 101 ? -37.877 12.140 12.553 1.00 67.81 101 ASN A CA 1
ATOM 807 C C . ASN A 1 101 ? -38.233 11.906 14.038 1.00 67.81 101 ASN A C 1
ATOM 809 O O . ASN A 1 101 ? -39.192 11.202 14.326 1.00 67.81 101 ASN A O 1
ATOM 813 N N . LEU A 1 102 ? -37.488 12.477 14.996 1.00 62.69 102 LEU A N 1
ATOM 814 C CA . LEU A 1 102 ? -37.808 12.356 16.434 1.00 62.69 102 LEU A CA 1
ATOM 815 C C . LEU A 1 102 ? -38.901 13.319 16.928 1.00 62.69 102 LEU A C 1
ATOM 817 O O . LEU A 1 102 ? -39.237 13.314 18.111 1.00 62.69 102 LEU A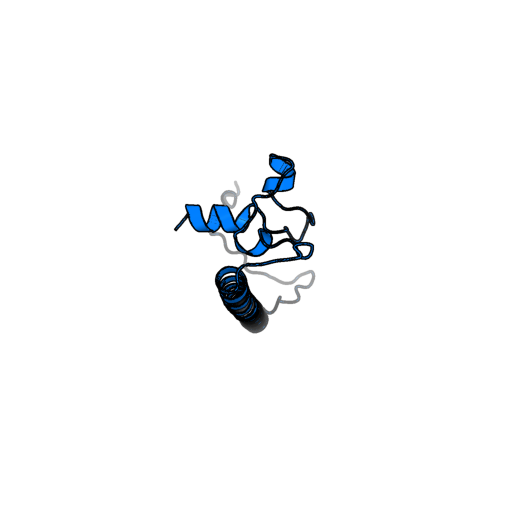 O 1
ATOM 821 N N . LYS A 1 103 ? -39.502 14.117 16.039 1.00 56.78 103 LYS A N 1
ATOM 822 C CA . LYS A 1 103 ? -40.816 14.699 16.317 1.00 56.78 103 LYS A CA 1
ATOM 823 C C . LYS A 1 103 ? -41.863 13.600 16.145 1.00 56.78 103 LYS A C 1
ATOM 825 O O . LYS A 1 103 ? -42.270 13.303 15.026 1.00 56.78 103 LYS A O 1
ATOM 830 N N . GLY A 1 104 ? -42.268 12.991 17.257 1.00 54.69 104 GLY A N 1
ATOM 831 C CA . GLY A 1 104 ? -43.586 12.358 17.335 1.00 54.69 104 GLY A CA 1
ATOM 832 C C . GLY A 1 104 ? -44.705 13.398 17.134 1.00 54.69 104 GLY A C 1
ATOM 833 O O . GLY A 1 104 ? -44.394 14.592 17.055 1.00 54.69 104 GLY A O 1
ATOM 834 N N . PRO A 1 105 ? -45.977 12.971 17.011 1.00 50.53 105 PRO A N 1
ATOM 835 C CA . PRO A 1 105 ? -47.120 13.889 17.025 1.00 50.53 105 PRO A CA 1
ATOM 836 C C . PRO A 1 105 ? -47.112 14.820 18.245 1.00 50.53 105 PRO A C 1
ATOM 838 O O . PRO A 1 105 ? -46.620 14.394 19.317 1.00 50.53 105 PRO A O 1
#

Foldseek 3Di:
DVVVVVLVQQQDQDPPPRGGNCCVPPVDHDDDLLRPDDPPDPDDDVVSVVVNVVVVVVVVVVVVVVVVVV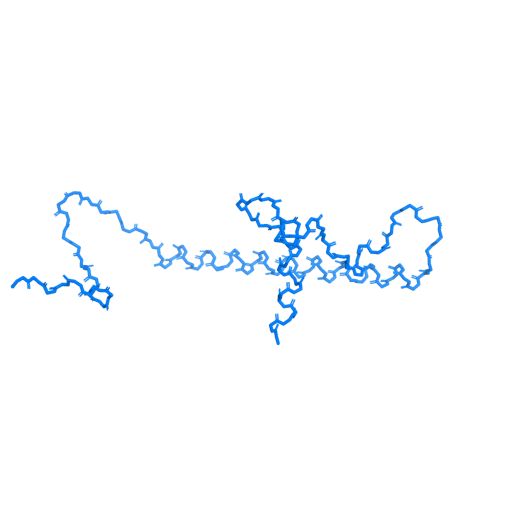VVVVVVCCVVDDPDDDDPPDDDDDDCPPPPPPDDD

Organism: NCBI:txid1389203